Protein AF-A0A8W8LLD7-F1 (afdb_monomer_lite)

Secondary structure (DSSP, 8-state):
-EEEEEESSTT--EEEEEE-GGG-SS------PPPTTTSSTT-EEEEE-S---STTSS------------TTTTS-TTTTS---

Sequence (84 aa):
MVLLGTSRDPLEWKPLSRHDAEEYLLPKRAAYDLPDDAKKDGVQFRWWQPVNRKTGYDQWAIDQVEVIQDHNAHNNRFISRSNG

Structure (mmCIF, N/CA/C/O backbone):
data_AF-A0A8W8LLD7-F1
#
_entry.id   AF-A0A8W8LLD7-F1
#
loop_
_atom_site.group_PDB
_atom_site.id
_atom_site.type_symbol
_atom_site.label_atom_id
_atom_site.label_alt_id
_atom_site.label_comp_id
_atom_site.label_asym_id
_atom_site.label_entity_id
_atom_site.label_seq_id
_atom_site.pdbx_PDB_ins_code
_atom_site.Cartn_x
_atom_site.Cartn_y
_atom_site.Cartn_z
_atom_site.occupancy
_atom_site.B_iso_or_equiv
_atom_site.auth_seq_id
_atom_site.auth_comp_id
_atom_site.auth_asym_id
_atom_site.auth_atom_id
_atom_site.pdbx_PDB_model_num
ATOM 1 N N . MET A 1 1 ? -3.643 1.888 11.821 1.00 87.06 1 MET A N 1
ATOM 2 C CA . MET A 1 1 ? -2.411 1.849 11.006 1.00 87.06 1 MET A CA 1
ATOM 3 C C . MET A 1 1 ? -2.533 0.722 9.997 1.00 87.06 1 MET A C 1
ATOM 5 O O . MET A 1 1 ? -2.806 -0.400 10.412 1.00 87.06 1 MET A O 1
ATOM 9 N N . VAL A 1 2 ? -2.305 1.007 8.717 1.00 92.06 2 VAL A N 1
ATOM 10 C CA . VAL A 1 2 ? -2.250 0.008 7.638 1.00 92.06 2 VAL A CA 1
ATOM 11 C C . VAL A 1 2 ? -0.863 0.047 6.998 1.00 92.06 2 VAL A C 1
ATOM 13 O O . VAL A 1 2 ? -0.351 1.114 6.659 1.00 92.06 2 VAL A O 1
ATOM 16 N N . LEU A 1 3 ? -0.238 -1.116 6.847 1.00 94.25 3 LEU A N 1
ATOM 17 C CA . LEU A 1 3 ? 1.057 -1.275 6.194 1.00 94.25 3 LEU A CA 1
ATOM 18 C C . LEU A 1 3 ? 0.848 -1.755 4.765 1.00 94.25 3 LEU A C 1
ATOM 20 O O . LEU A 1 3 ? 0.148 -2.741 4.552 1.00 94.25 3 LEU A O 1
ATOM 24 N N . LEU A 1 4 ? 1.489 -1.091 3.810 1.00 95.75 4 LEU A N 1
ATOM 25 C CA . LEU A 1 4 ? 1.691 -1.620 2.468 1.00 95.75 4 LEU A CA 1
ATOM 26 C C . LEU A 1 4 ? 3.060 -2.291 2.433 1.00 95.75 4 LEU A C 1
ATOM 28 O O . LEU A 1 4 ? 4.061 -1.660 2.770 1.00 95.75 4 LEU A O 1
ATOM 32 N N . GLY A 1 5 ? 3.106 -3.552 2.025 1.00 95.19 5 GLY A N 1
ATOM 33 C CA . GLY A 1 5 ? 4.347 -4.288 1.820 1.00 95.19 5 GLY A CA 1
ATOM 34 C C . GLY A 1 5 ? 4.387 -5.018 0.487 1.00 95.19 5 GLY A C 1
ATOM 35 O O . GLY A 1 5 ? 3.351 -5.254 -0.138 1.00 95.19 5 GLY A O 1
ATOM 36 N N . THR A 1 6 ? 5.598 -5.390 0.085 1.00 95.62 6 THR A N 1
ATOM 37 C CA . THR A 1 6 ? 5.873 -6.183 -1.112 1.00 95.62 6 THR A CA 1
ATOM 38 C C . THR A 1 6 ? 6.616 -7.461 -0.755 1.00 95.62 6 THR A C 1
ATOM 40 O O . THR A 1 6 ? 7.347 -7.519 0.239 1.00 95.62 6 THR A O 1
ATOM 43 N N . SER A 1 7 ? 6.433 -8.502 -1.561 1.00 93.94 7 SER A N 1
ATOM 44 C CA . SER A 1 7 ? 7.271 -9.692 -1.479 1.00 93.94 7 SER A CA 1
ATOM 45 C C . SER A 1 7 ? 7.275 -10.515 -2.758 1.00 93.94 7 SER A C 1
ATOM 47 O O . SER A 1 7 ? 6.358 -10.428 -3.559 1.00 93.94 7 SER A O 1
ATOM 49 N N . ARG A 1 8 ? 8.302 -11.346 -2.930 1.00 92.00 8 ARG A N 1
ATOM 50 C CA . ARG A 1 8 ? 8.350 -12.431 -3.920 1.00 92.00 8 ARG A CA 1
ATOM 51 C C . ARG A 1 8 ? 8.253 -13.817 -3.271 1.00 92.00 8 ARG A C 1
ATOM 53 O O . ARG A 1 8 ? 8.198 -14.813 -3.982 1.00 92.00 8 ARG A O 1
ATOM 60 N N . ASP A 1 9 ? 8.241 -13.870 -1.941 1.00 87.06 9 ASP A N 1
ATOM 61 C CA . ASP A 1 9 ? 8.121 -15.079 -1.131 1.00 87.06 9 ASP A CA 1
ATOM 62 C C . ASP A 1 9 ? 7.030 -14.850 -0.067 1.00 87.06 9 ASP A C 1
ATOM 64 O O . ASP A 1 9 ? 7.099 -13.869 0.673 1.00 87.06 9 ASP A O 1
ATOM 68 N N . PRO A 1 10 ? 6.015 -15.718 0.060 1.00 79.25 10 PRO A N 1
ATOM 69 C CA . PRO A 1 10 ? 4.994 -15.572 1.098 1.00 79.25 10 PRO A CA 1
ATOM 70 C C . PRO A 1 10 ? 5.542 -15.485 2.539 1.00 79.25 10 PRO A C 1
ATOM 72 O O . PRO A 1 10 ? 4.829 -14.971 3.408 1.00 79.25 10 PRO A O 1
ATOM 75 N N . LEU A 1 11 ? 6.764 -15.965 2.802 1.00 86.31 11 LEU A N 1
ATOM 76 C CA . LEU A 1 11 ? 7.373 -16.032 4.135 1.00 86.31 11 LEU A CA 1
ATOM 77 C C . LEU A 1 11 ? 8.026 -14.724 4.607 1.00 86.31 11 LEU A C 1
ATOM 79 O O . LEU A 1 11 ? 8.084 -14.479 5.811 1.00 86.31 11 LEU A O 1
ATOM 83 N N . GLU A 1 12 ? 8.482 -13.867 3.697 1.00 90.56 12 GLU A N 1
ATOM 84 C CA . GLU A 1 12 ? 9.139 -12.598 4.033 1.00 90.56 12 GLU A CA 1
ATOM 85 C C . GLU A 1 12 ? 8.336 -11.443 3.444 1.00 90.56 12 GLU A C 1
ATOM 87 O O . GLU A 1 12 ? 7.905 -11.531 2.309 1.00 90.56 12 GLU A O 1
ATOM 92 N N . TRP A 1 13 ? 8.114 -10.348 4.170 1.00 93.00 13 TRP A N 1
ATOM 93 C CA . TRP A 1 13 ? 7.425 -9.172 3.626 1.00 93.00 13 TRP A CA 1
ATOM 94 C C . TRP A 1 13 ? 8.219 -7.913 3.916 1.00 93.00 13 TRP A C 1
ATOM 96 O O . TRP A 1 13 ? 8.518 -7.618 5.074 1.00 93.00 13 TRP A O 1
ATOM 106 N N . LYS A 1 14 ? 8.511 -7.143 2.868 1.00 94.12 14 LYS A N 1
ATOM 107 C CA . LYS A 1 14 ? 9.241 -5.882 2.976 1.00 94.12 14 LYS A CA 1
ATOM 108 C C . LYS A 1 14 ? 8.255 -4.719 3.070 1.00 94.12 14 LYS A C 1
ATOM 110 O O . LYS A 1 14 ? 7.383 -4.605 2.206 1.00 94.12 14 LYS A O 1
ATOM 115 N N . PRO A 1 15 ? 8.341 -3.860 4.101 1.00 93.69 15 PRO A N 1
ATOM 116 C CA . PRO A 1 15 ? 7.462 -2.704 4.210 1.00 93.69 15 PRO A CA 1
ATOM 117 C C . PRO A 1 15 ? 7.807 -1.678 3.126 1.00 93.69 15 PRO A C 1
ATOM 119 O O . PRO A 1 15 ? 8.967 -1.315 2.953 1.00 93.69 15 PRO A O 1
ATOM 122 N N . LEU A 1 16 ? 6.786 -1.200 2.419 1.00 95.31 16 LEU A N 1
ATOM 123 C CA . LEU A 1 16 ? 6.891 -0.131 1.426 1.00 95.31 16 LEU A CA 1
ATOM 124 C C . LEU A 1 16 ? 6.366 1.194 1.985 1.00 95.31 16 LEU A C 1
ATOM 126 O O . LEU A 1 16 ? 6.963 2.243 1.766 1.00 95.31 16 LEU A O 1
ATOM 130 N N . SER A 1 17 ? 5.249 1.158 2.715 1.00 95.69 17 SER A N 1
ATOM 131 C CA . SER A 1 17 ? 4.682 2.356 3.333 1.00 95.69 17 SER A CA 1
ATOM 132 C C . SER A 1 17 ? 3.824 2.043 4.554 1.00 95.69 17 SER A C 1
ATOM 134 O O . SER A 1 17 ? 3.294 0.939 4.708 1.00 95.69 17 SER A O 1
ATOM 136 N N . ARG A 1 18 ? 3.666 3.046 5.416 1.00 95.00 18 ARG A N 1
ATOM 137 C CA . ARG A 1 18 ? 2.826 3.032 6.611 1.00 95.00 18 ARG A CA 1
ATOM 138 C C . ARG A 1 18 ? 1.789 4.144 6.495 1.00 95.00 18 ARG A C 1
ATOM 140 O O . ARG A 1 18 ? 2.134 5.269 6.160 1.00 95.00 18 ARG A O 1
ATOM 147 N N . HIS A 1 19 ? 0.543 3.811 6.808 1.00 94.62 19 HIS A N 1
ATOM 148 C CA . HIS A 1 19 ? -0.590 4.728 6.781 1.00 94.62 19 HIS A CA 1
ATOM 149 C C . HIS A 1 19 ? -1.174 4.805 8.189 1.00 94.62 19 HIS A C 1
ATOM 151 O O . HIS A 1 19 ? -1.789 3.842 8.672 1.00 94.62 19 HIS A O 1
ATOM 157 N N . ASP A 1 20 ? -0.943 5.920 8.875 1.00 92.06 20 ASP A N 1
ATOM 158 C CA . ASP A 1 20 ? -1.525 6.177 10.189 1.00 92.06 20 ASP A CA 1
ATOM 159 C C . ASP A 1 20 ? -2.937 6.753 10.042 1.00 92.06 20 ASP A C 1
ATOM 161 O O . ASP A 1 20 ? -3.220 7.512 9.124 1.00 92.06 20 ASP A O 1
ATOM 165 N N . ALA A 1 21 ? -3.856 6.352 10.925 1.00 89.38 21 ALA A N 1
ATOM 166 C CA . ALA A 1 21 ? -5.282 6.648 10.748 1.00 89.38 21 ALA A CA 1
ATOM 167 C C . ALA A 1 21 ? -5.574 8.159 10.709 1.00 89.38 21 ALA A C 1
ATOM 169 O O . ALA A 1 21 ? -6.440 8.602 9.961 1.00 89.38 21 ALA A O 1
ATOM 170 N N . GLU A 1 22 ? -4.807 8.941 11.470 1.00 91.00 22 GLU A N 1
ATOM 171 C CA . GLU A 1 22 ? -4.931 10.399 11.575 1.00 91.00 22 GLU A CA 1
ATOM 172 C C . GLU A 1 22 ? -4.681 11.117 10.237 1.00 91.00 22 GLU A C 1
ATOM 174 O O . GLU A 1 22 ? -5.257 12.172 9.988 1.00 91.00 22 GLU A O 1
ATOM 179 N N . GLU A 1 23 ? -3.888 10.527 9.337 1.00 91.81 23 GLU A N 1
ATOM 180 C CA . GLU A 1 23 ? -3.575 11.106 8.023 1.00 91.81 23 GLU A CA 1
ATOM 181 C C . GLU A 1 23 ? -4.614 10.775 6.938 1.00 91.81 23 GLU A C 1
ATOM 183 O O . GLU A 1 23 ? -4.586 11.370 5.855 1.00 91.81 23 GLU A O 1
ATOM 188 N N . TYR A 1 24 ? -5.509 9.818 7.214 1.00 92.19 24 TYR A N 1
ATOM 189 C CA . TYR A 1 24 ? -6.463 9.237 6.259 1.00 92.19 24 TYR A CA 1
ATOM 190 C C . TYR A 1 24 ? -7.906 9.264 6.788 1.00 92.19 24 TYR A C 1
ATOM 192 O O . TYR A 1 24 ? -8.730 8.430 6.418 1.00 92.19 24 TYR A O 1
ATOM 200 N N . LEU A 1 25 ? -8.232 10.242 7.642 1.00 91.56 25 LEU A N 1
ATOM 201 C CA . LEU A 1 25 ? -9.608 10.484 8.102 1.00 91.56 25 LEU A CA 1
ATOM 202 C C . LEU A 1 25 ? -10.547 10.914 6.962 1.00 91.56 25 LEU A C 1
ATOM 204 O O . LEU A 1 25 ? -11.761 10.750 7.064 1.00 91.56 25 LEU A O 1
ATOM 208 N N . LEU A 1 26 ? -9.985 11.454 5.878 1.00 93.44 26 LEU A N 1
ATOM 209 C CA . LEU A 1 26 ? -10.677 11.745 4.625 1.00 93.44 26 LEU A CA 1
ATOM 210 C C . LEU A 1 26 ? -10.069 10.906 3.489 1.00 93.44 26 LEU A C 1
ATOM 212 O O . LEU A 1 26 ? -8.864 10.627 3.533 1.00 93.44 26 LEU A O 1
ATOM 216 N N . PRO A 1 27 ? -10.857 10.533 2.457 1.00 92.94 27 PRO A N 1
ATOM 217 C CA . PRO A 1 27 ? -10.339 9.826 1.291 1.00 92.94 27 PRO A CA 1
ATOM 218 C C . PRO A 1 27 ? -9.164 10.576 0.664 1.00 92.94 27 PRO A C 1
ATOM 220 O O . PRO A 1 27 ? -9.253 11.769 0.367 1.00 92.94 27 PRO A O 1
ATOM 223 N N . LYS A 1 28 ? -8.057 9.865 0.454 1.00 93.69 28 LYS A N 1
ATOM 224 C CA . LYS A 1 28 ? -6.804 10.439 -0.031 1.00 93.69 28 LYS A CA 1
ATOM 225 C C . LYS A 1 28 ? -6.138 9.479 -1.000 1.00 93.69 28 LYS A C 1
ATOM 227 O O . LYS A 1 28 ? -6.018 8.289 -0.721 1.00 93.69 28 LYS A O 1
ATOM 232 N N . ARG A 1 29 ? -5.666 10.011 -2.128 1.00 93.50 29 ARG A N 1
ATOM 233 C CA . ARG A 1 29 ? -4.868 9.242 -3.083 1.00 93.50 29 ARG A CA 1
ATOM 234 C C . ARG A 1 29 ? -3.428 9.151 -2.582 1.00 93.50 29 ARG A C 1
ATOM 236 O O . ARG A 1 29 ? -2.822 10.170 -2.253 1.00 93.50 29 ARG A O 1
ATOM 243 N N . ALA A 1 30 ? -2.890 7.939 -2.556 1.00 92.81 30 ALA A N 1
ATOM 244 C CA . ALA A 1 30 ? -1.491 7.669 -2.259 1.00 92.81 30 ALA A CA 1
ATOM 245 C C . ALA A 1 30 ? -0.820 7.036 -3.483 1.00 92.81 30 ALA A C 1
ATOM 247 O O . ALA A 1 30 ? -1.432 6.233 -4.186 1.00 92.81 30 ALA A O 1
ATOM 248 N N . ALA A 1 31 ? 0.424 7.426 -3.755 1.00 92.62 31 ALA A N 1
ATOM 249 C CA . ALA A 1 31 ? 1.211 6.916 -4.869 1.00 92.62 31 ALA A CA 1
ATOM 250 C C . ALA A 1 31 ? 2.643 6.659 -4.400 1.00 92.62 31 ALA A C 1
ATOM 252 O O . ALA A 1 31 ? 3.221 7.479 -3.683 1.00 92.62 31 ALA A O 1
ATOM 253 N N . TYR A 1 32 ? 3.198 5.523 -4.816 1.00 93.50 32 TYR A N 1
ATOM 254 C CA . TYR A 1 32 ? 4.504 5.050 -4.376 1.00 93.50 32 TYR A CA 1
ATOM 255 C C . TYR A 1 32 ? 5.332 4.617 -5.575 1.00 93.50 32 TYR A C 1
ATOM 257 O O . TYR A 1 32 ? 4.866 3.841 -6.409 1.00 93.50 32 TYR A O 1
ATOM 265 N N . ASP A 1 33 ? 6.575 5.085 -5.627 1.00 91.69 33 ASP A N 1
ATOM 266 C CA . ASP A 1 33 ? 7.565 4.512 -6.525 1.00 91.69 33 ASP A CA 1
ATOM 267 C C . ASP A 1 33 ? 7.991 3.145 -5.981 1.00 91.69 33 ASP A C 1
ATOM 269 O O . ASP A 1 33 ? 8.327 3.000 -4.802 1.00 91.69 33 ASP A O 1
ATOM 273 N N . LEU A 1 34 ? 7.974 2.129 -6.842 1.00 91.00 34 LEU A N 1
ATOM 274 C CA . LEU A 1 34 ? 8.432 0.800 -6.458 1.00 91.00 34 LEU A CA 1
ATOM 275 C C . LEU A 1 34 ? 9.965 0.779 -6.350 1.00 91.00 34 LEU A C 1
ATOM 277 O O . LEU A 1 34 ? 10.640 1.318 -7.235 1.00 91.00 34 LEU A O 1
ATOM 281 N N . PRO A 1 35 ? 10.537 0.133 -5.321 1.00 91.12 35 PRO A N 1
ATOM 282 C CA . PRO A 1 35 ? 11.966 -0.144 -5.280 1.00 91.12 35 PRO A CA 1
ATOM 283 C C . PRO A 1 35 ? 12.342 -1.191 -6.339 1.00 91.12 35 PRO A C 1
ATOM 285 O O . PRO A 1 35 ? 11.506 -1.976 -6.791 1.00 91.12 35 PRO A O 1
ATOM 288 N N . ASP A 1 36 ? 13.609 -1.215 -6.749 1.00 90.25 36 ASP A N 1
ATOM 289 C CA . ASP A 1 36 ? 14.064 -2.058 -7.865 1.00 90.25 36 ASP A CA 1
ATOM 290 C C . ASP A 1 36 ? 13.929 -3.564 -7.598 1.00 90.25 36 ASP A C 1
ATOM 292 O O . ASP A 1 36 ? 13.734 -4.352 -8.524 1.00 90.25 36 ASP A O 1
ATOM 296 N N . ASP A 1 37 ? 13.978 -3.991 -6.336 1.00 87.81 37 ASP A N 1
ATOM 297 C CA . ASP A 1 37 ? 13.754 -5.387 -5.959 1.00 87.81 37 ASP A CA 1
ATOM 298 C C . ASP A 1 37 ? 12.283 -5.820 -6.081 1.00 87.81 37 ASP A C 1
ATOM 300 O O . ASP A 1 37 ? 12.021 -7.011 -6.273 1.00 87.81 37 ASP A O 1
ATOM 304 N N . ALA A 1 38 ? 11.352 -4.862 -6.043 1.00 90.75 38 ALA A N 1
ATOM 305 C CA . ALA A 1 38 ? 9.925 -5.058 -6.278 1.00 90.75 38 ALA A CA 1
ATOM 306 C C . ALA A 1 38 ? 9.521 -4.897 -7.757 1.00 90.75 38 ALA A C 1
ATOM 308 O O . ALA A 1 38 ? 8.420 -5.295 -8.122 1.00 90.75 38 ALA A O 1
ATOM 309 N N . LYS A 1 39 ? 10.389 -4.376 -8.636 1.00 91.50 39 LYS A N 1
ATOM 310 C CA . LYS A 1 39 ? 10.158 -4.299 -10.098 1.00 91.50 39 LYS A CA 1
ATOM 311 C C . LYS A 1 39 ? 10.535 -5.606 -10.801 1.00 91.50 39 LYS A C 1
ATOM 313 O O . LYS A 1 39 ? 11.304 -5.617 -11.761 1.00 91.50 39 LYS A O 1
ATOM 318 N N . LYS A 1 40 ? 10.060 -6.727 -10.270 1.00 89.06 40 LYS A N 1
ATOM 319 C CA . LYS A 1 40 ? 10.394 -8.066 -10.760 1.00 89.06 40 LYS A CA 1
ATOM 320 C C . LYS A 1 40 ? 9.143 -8.912 -10.880 1.00 89.06 40 LYS A C 1
ATOM 322 O O . LYS A 1 40 ? 8.203 -8.757 -10.102 1.00 89.06 40 LYS A O 1
ATOM 327 N N . ASP A 1 41 ? 9.191 -9.863 -11.800 1.00 88.94 41 ASP A N 1
ATOM 328 C CA . ASP A 1 41 ? 8.111 -10.821 -11.978 1.00 88.94 41 ASP A CA 1
ATOM 329 C C . ASP A 1 41 ? 7.871 -11.630 -10.697 1.00 88.94 41 ASP A C 1
ATOM 331 O O . ASP A 1 41 ? 8.798 -11.985 -9.948 1.00 88.94 41 ASP A O 1
ATOM 335 N N . GLY A 1 42 ? 6.590 -11.905 -10.451 1.00 90.38 42 GLY A N 1
ATOM 336 C CA . GLY A 1 42 ? 6.124 -12.640 -9.278 1.00 90.38 42 GLY A CA 1
ATOM 337 C C . GLY A 1 42 ? 6.092 -11.829 -7.980 1.00 90.38 42 GLY A C 1
ATOM 338 O O . GLY A 1 42 ? 5.945 -12.426 -6.917 1.00 90.38 42 GLY A O 1
ATOM 339 N N . VAL A 1 43 ? 6.234 -10.499 -8.030 1.00 93.69 43 VAL A N 1
ATOM 340 C CA . VAL A 1 43 ? 6.016 -9.652 -6.849 1.00 93.69 43 VAL A CA 1
ATOM 341 C C . VAL A 1 43 ? 4.535 -9.632 -6.451 1.00 93.69 43 VAL A C 1
ATOM 343 O O . VAL A 1 43 ? 3.638 -9.571 -7.289 1.00 93.69 43 VAL A O 1
ATOM 346 N N . GLN A 1 44 ? 4.282 -9.664 -5.151 1.00 94.88 44 GLN A N 1
ATOM 347 C CA . GLN A 1 44 ? 2.980 -9.544 -4.516 1.00 94.88 44 GLN A CA 1
ATOM 348 C C . GLN A 1 44 ? 2.948 -8.289 -3.652 1.00 94.88 44 GLN A C 1
ATOM 350 O O . GLN A 1 44 ? 3.958 -7.901 -3.062 1.00 94.88 44 GLN A O 1
ATOM 355 N N . PHE A 1 45 ? 1.765 -7.693 -3.542 1.00 95.38 45 PHE A N 1
ATOM 356 C CA . PHE A 1 45 ? 1.487 -6.551 -2.679 1.00 95.38 45 PHE A CA 1
ATOM 357 C C . PHE A 1 45 ? 0.520 -6.967 -1.581 1.00 95.38 45 PHE A C 1
ATOM 359 O O . PHE A 1 45 ? -0.389 -7.766 -1.812 1.00 95.38 45 PHE A O 1
ATOM 366 N N . ARG A 1 46 ? 0.693 -6.405 -0.386 1.00 95.62 46 ARG A N 1
ATOM 367 C CA . ARG A 1 46 ? -0.210 -6.651 0.737 1.00 95.62 46 ARG A CA 1
ATOM 368 C C . ARG A 1 46 ? -0.438 -5.385 1.535 1.00 95.62 46 ARG A C 1
ATOM 370 O O . ARG A 1 46 ? 0.511 -4.804 2.056 1.00 95.62 46 ARG A O 1
ATOM 377 N N . TRP A 1 47 ? -1.711 -5.039 1.688 1.00 95.44 47 TRP A N 1
ATOM 378 C CA . TRP A 1 47 ? -2.187 -4.103 2.697 1.00 95.44 47 TRP A CA 1
ATOM 379 C C . TRP A 1 47 ? -2.579 -4.897 3.932 1.00 95.44 47 TRP A C 1
ATOM 381 O O . TRP A 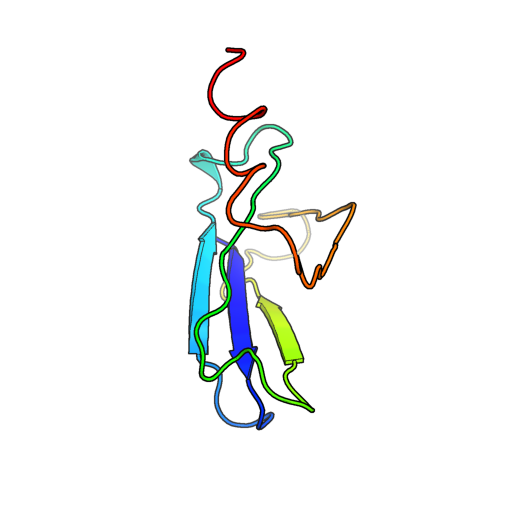1 47 ? -3.400 -5.812 3.861 1.00 95.44 47 TRP A O 1
ATOM 391 N N . TRP A 1 48 ? -1.955 -4.586 5.059 1.00 93.94 48 TRP A N 1
ATOM 392 C CA . TRP A 1 48 ? -2.154 -5.325 6.293 1.00 93.94 48 TRP A CA 1
ATOM 393 C C . TRP A 1 48 ? -2.271 -4.382 7.481 1.00 93.94 48 TRP A C 1
ATOM 395 O O . TRP A 1 48 ? -1.408 -3.537 7.713 1.00 93.94 48 TRP A O 1
ATOM 405 N N . GLN A 1 49 ? -3.341 -4.556 8.252 1.00 92.81 49 GLN A N 1
ATOM 406 C CA . GLN A 1 49 ? -3.510 -3.942 9.559 1.00 92.81 49 GLN A CA 1
ATOM 407 C C . GLN A 1 49 ? -3.104 -4.958 10.640 1.00 92.81 49 GLN A C 1
ATOM 409 O O . GLN A 1 49 ? -3.828 -5.934 10.841 1.00 92.81 49 GLN A O 1
ATOM 414 N N . PRO A 1 50 ? -1.977 -4.754 11.350 1.00 86.25 50 PRO A N 1
ATOM 415 C CA . PRO A 1 50 ? -1.470 -5.730 12.320 1.00 86.25 50 PRO A CA 1
ATOM 416 C C . PRO A 1 50 ? -2.320 -5.834 13.585 1.00 86.25 50 PRO A C 1
ATOM 418 O O . PRO A 1 50 ? -2.408 -6.891 14.201 1.00 86.25 50 PRO A O 1
ATOM 421 N N . VAL A 1 51 ? -2.921 -4.713 13.984 1.00 83.12 51 VAL A N 1
ATOM 422 C CA . VAL A 1 51 ? -3.735 -4.598 15.190 1.00 83.12 51 VAL A CA 1
ATOM 423 C C . VAL A 1 51 ? -5.079 -4.017 14.788 1.00 83.12 51 VAL A C 1
ATOM 425 O O . VAL A 1 51 ? -5.151 -2.880 14.317 1.00 83.12 51 VAL A O 1
ATOM 428 N N . ASN A 1 52 ? -6.142 -4.788 14.984 1.00 78.00 52 ASN A N 1
ATOM 429 C CA . ASN A 1 52 ? -7.503 -4.276 14.996 1.00 78.00 52 ASN A CA 1
ATOM 430 C C . ASN A 1 52 ? -8.094 -4.486 16.392 1.00 78.00 52 ASN A C 1
ATOM 432 O O . ASN A 1 52 ? -7.945 -5.540 17.014 1.00 78.00 52 ASN A O 1
ATOM 436 N N . ARG A 1 53 ? -8.745 -3.456 16.932 1.00 71.81 53 ARG A N 1
ATOM 437 C CA . ARG A 1 53 ? -9.692 -3.677 18.024 1.00 71.81 53 ARG A CA 1
ATOM 438 C C . ARG A 1 53 ? -10.907 -4.382 17.414 1.00 71.81 53 ARG A C 1
ATOM 440 O O . ARG A 1 53 ? -11.215 -4.180 16.244 1.00 71.81 53 ARG A O 1
ATOM 447 N N . LYS A 1 54 ? -11.524 -5.288 18.181 1.00 69.56 54 LYS A N 1
ATOM 448 C CA . LYS A 1 54 ? -12.604 -6.200 17.747 1.00 69.56 54 LYS A CA 1
ATOM 449 C C . LYS A 1 54 ? -13.673 -5.507 16.877 1.00 69.56 54 LYS A C 1
ATOM 451 O O . LYS A 1 54 ? -13.841 -4.295 16.934 1.00 69.56 54 LYS A O 1
ATOM 456 N N . THR A 1 55 ? -14.422 -6.312 16.120 1.00 65.81 55 THR A N 1
ATOM 457 C CA . THR A 1 55 ? -15.519 -5.930 15.203 1.00 65.81 55 THR A CA 1
ATOM 458 C C . THR A 1 55 ? -16.183 -4.582 15.505 1.00 65.81 55 THR A C 1
ATOM 460 O O . THR A 1 55 ? -16.822 -4.428 16.545 1.00 65.81 55 THR A O 1
ATOM 463 N N . GLY A 1 56 ? -16.066 -3.641 14.562 1.00 65.12 56 GLY A N 1
ATOM 464 C CA . GLY A 1 56 ? -16.686 -2.310 14.623 1.00 65.12 56 GLY A CA 1
ATOM 465 C C . GLY A 1 56 ? -15.705 -1.147 14.802 1.00 65.12 56 GLY A C 1
ATOM 466 O O . GLY A 1 56 ? -16.098 -0.005 14.594 1.00 65.12 56 GLY A O 1
ATOM 467 N N . TYR A 1 57 ? -14.438 -1.423 15.118 1.00 70.38 57 TYR A N 1
ATOM 468 C CA . TYR A 1 57 ? -13.399 -0.410 15.317 1.00 70.38 57 TYR A CA 1
ATOM 469 C C . TYR A 1 57 ? -12.261 -0.550 14.299 1.00 70.38 57 TYR A C 1
ATOM 471 O O . TYR A 1 57 ? -12.064 -1.615 13.717 1.00 70.38 57 TYR A O 1
ATOM 479 N N . ASP A 1 58 ? -11.523 0.543 14.089 1.00 82.81 58 ASP A N 1
ATOM 480 C CA . ASP A 1 58 ? -10.319 0.609 13.251 1.00 82.81 58 ASP A CA 1
ATOM 481 C C . ASP A 1 58 ? -10.527 0.133 11.798 1.00 82.81 58 ASP A C 1
ATOM 483 O O . ASP A 1 58 ? -9.686 -0.575 11.244 1.00 82.81 58 ASP A O 1
ATOM 487 N N . GLN A 1 59 ? -11.663 0.496 11.192 1.00 88.94 59 GLN A N 1
ATOM 488 C CA . GLN A 1 59 ? -11.976 0.156 9.803 1.00 88.94 59 GLN A CA 1
ATOM 489 C C . GLN A 1 59 ? -11.162 0.998 8.817 1.00 88.94 59 GLN A C 1
ATOM 491 O O . GLN A 1 59 ? -10.868 2.168 9.058 1.00 88.94 59 GLN A O 1
ATOM 496 N N . TRP A 1 60 ? -10.851 0.397 7.675 1.00 92.31 60 TRP A N 1
ATOM 497 C CA . TRP A 1 60 ? -10.230 1.056 6.535 1.00 92.31 60 TRP A CA 1
ATOM 498 C C . TRP A 1 60 ? -10.857 0.525 5.253 1.00 92.31 60 TRP A C 1
ATOM 500 O O . TRP A 1 60 ? -11.350 -0.603 5.200 1.00 92.31 60 TRP A O 1
ATOM 510 N N . ALA A 1 61 ? -10.823 1.353 4.222 1.00 93.94 61 ALA A N 1
ATOM 511 C CA . ALA A 1 61 ? -11.217 0.983 2.878 1.00 93.94 61 ALA A CA 1
ATOM 512 C C . ALA A 1 61 ? -10.127 1.439 1.911 1.00 93.94 61 ALA A C 1
ATOM 514 O O . ALA A 1 61 ? -9.424 2.419 2.161 1.00 93.94 61 ALA A O 1
ATOM 515 N N . ILE A 1 62 ? -9.995 0.709 0.812 1.00 95.69 62 ILE A N 1
ATOM 516 C CA . ILE A 1 62 ? -9.152 1.070 -0.319 1.00 95.69 62 ILE A CA 1
ATOM 517 C C . ILE A 1 62 ? -9.998 0.953 -1.580 1.00 95.69 62 ILE A C 1
ATOM 519 O O . ILE A 1 62 ? -10.842 0.064 -1.681 1.00 95.69 62 ILE A O 1
ATOM 523 N N . ASP A 1 63 ? -9.768 1.855 -2.521 1.00 96.25 63 ASP A N 1
ATOM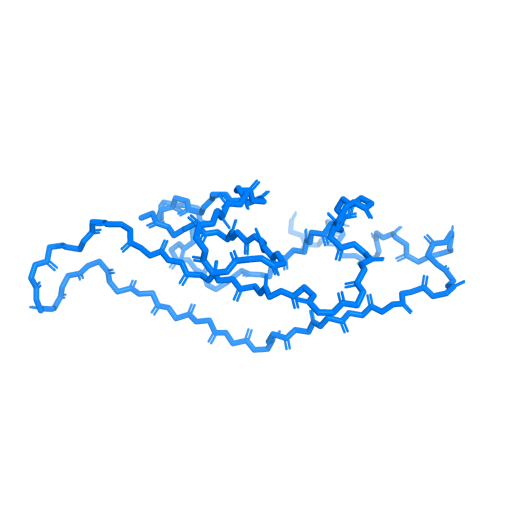 524 C CA . ASP A 1 63 ? -10.418 1.861 -3.824 1.00 96.25 63 ASP A CA 1
ATOM 525 C C . ASP A 1 63 ? -9.401 2.298 -4.888 1.00 96.25 63 ASP A C 1
ATOM 527 O O . ASP A 1 63 ? -8.385 2.914 -4.558 1.00 96.25 63 ASP A O 1
ATOM 531 N N . GLN A 1 64 ? -9.668 1.959 -6.151 1.00 95.31 64 GLN A N 1
ATOM 532 C CA . GLN A 1 64 ? -8.880 2.352 -7.325 1.00 95.31 64 GLN A CA 1
ATOM 533 C C . GLN A 1 64 ? -7.389 1.979 -7.221 1.00 95.31 64 GLN A C 1
ATOM 535 O O . GLN A 1 64 ? -6.498 2.815 -7.374 1.00 95.31 64 GLN A O 1
ATOM 540 N N . VAL A 1 65 ? -7.106 0.699 -6.952 1.00 95.31 65 VAL A N 1
ATOM 541 C CA . VAL A 1 65 ? -5.729 0.182 -6.902 1.00 95.31 65 VAL A CA 1
ATOM 542 C C . VAL A 1 65 ? -5.177 0.014 -8.317 1.00 95.31 65 VAL A C 1
ATOM 544 O O . VAL A 1 65 ? -5.650 -0.822 -9.085 1.00 95.31 65 VAL A O 1
ATOM 547 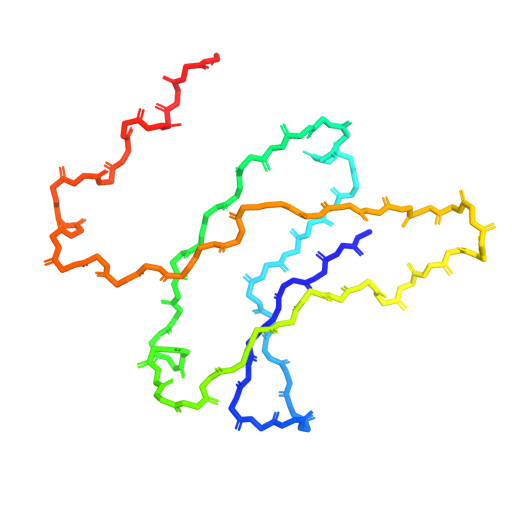N N . GLU A 1 66 ? -4.134 0.778 -8.634 1.00 94.12 66 GLU A N 1
A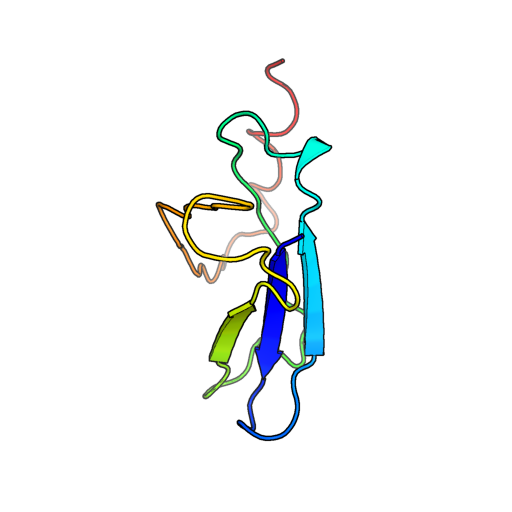TOM 548 C CA . GLU A 1 66 ? -3.458 0.775 -9.932 1.00 94.12 66 GLU A CA 1
ATOM 549 C C . GLU A 1 66 ? -1.969 0.442 -9.756 1.00 94.12 66 GLU A C 1
ATOM 551 O O . GLU A 1 66 ? -1.288 1.016 -8.905 1.00 94.12 66 GLU A O 1
ATOM 556 N N . VAL A 1 67 ? -1.444 -0.459 -10.591 1.00 91.56 67 VAL A N 1
ATOM 557 C CA . VAL A 1 67 ? -0.001 -0.702 -10.732 1.00 91.56 67 VAL A CA 1
ATOM 558 C C . VAL A 1 67 ? 0.374 -0.351 -12.162 1.00 91.56 67 VAL A C 1
ATOM 560 O O . VAL A 1 67 ? -0.007 -1.049 -13.099 1.00 91.56 67 VAL A O 1
ATOM 563 N N . ILE A 1 68 ? 1.091 0.759 -12.327 1.00 89.12 68 ILE A N 1
ATOM 564 C CA . ILE A 1 68 ? 1.439 1.300 -13.640 1.00 89.12 68 ILE A CA 1
ATOM 565 C C . ILE A 1 68 ? 2.940 1.192 -13.885 1.00 89.12 68 ILE A C 1
ATOM 567 O O . ILE A 1 68 ? 3.757 1.492 -13.016 1.00 89.12 68 ILE A O 1
ATOM 571 N N . GLN A 1 69 ? 3.307 0.786 -15.097 1.00 82.31 69 GLN A N 1
ATOM 572 C CA . GLN A 1 69 ? 4.678 0.873 -15.580 1.00 82.31 69 GLN A CA 1
ATOM 573 C C . GLN A 1 69 ? 4.781 2.115 -16.462 1.00 82.31 69 GLN A C 1
ATOM 575 O O . GLN A 1 69 ? 4.485 2.072 -17.654 1.00 82.31 69 GLN A O 1
ATOM 580 N N . ASP A 1 70 ? 5.167 3.246 -15.880 1.00 71.75 70 ASP A N 1
ATOM 581 C CA . ASP A 1 70 ? 5.301 4.481 -16.646 1.00 71.75 70 ASP A CA 1
ATOM 582 C C . ASP A 1 70 ? 6.595 4.454 -17.477 1.00 71.75 70 ASP A C 1
ATOM 584 O O . ASP A 1 70 ? 7.697 4.652 -16.964 1.00 71.75 70 ASP A O 1
ATOM 588 N N . HIS A 1 71 ? 6.457 4.180 -18.776 1.00 62.00 71 HIS A N 1
ATOM 589 C CA . HIS A 1 71 ? 7.572 4.181 -19.729 1.00 62.00 71 HIS A CA 1
ATOM 590 C C . HIS A 1 71 ? 8.042 5.611 -20.070 1.00 62.00 71 HIS A C 1
ATOM 592 O O . HIS A 1 71 ? 9.100 5.776 -20.671 1.00 62.00 71 HIS A O 1
ATOM 598 N N . ASN A 1 72 ? 7.289 6.640 -19.654 1.00 54.66 72 ASN A N 1
ATOM 599 C CA . ASN A 1 72 ? 7.510 8.058 -19.947 1.00 54.66 72 ASN A CA 1
ATOM 600 C C . ASN A 1 72 ? 7.666 8.916 -18.671 1.00 54.66 72 ASN A C 1
ATOM 602 O O . ASN A 1 72 ? 7.560 10.145 -18.734 1.00 54.66 72 ASN A O 1
ATOM 606 N N . ALA A 1 73 ? 7.979 8.298 -17.523 1.00 53.91 73 ALA A N 1
ATOM 607 C CA . ALA A 1 73 ? 8.012 8.925 -16.191 1.00 53.91 73 ALA A CA 1
ATOM 608 C C . ALA A 1 73 ? 8.983 10.107 -16.024 1.00 53.91 73 ALA A C 1
ATOM 610 O O . ALA A 1 73 ? 9.018 10.737 -14.962 1.00 53.91 73 ALA A O 1
ATOM 611 N N . HIS A 1 74 ? 9.776 10.419 -17.050 1.00 50.31 74 HIS A N 1
ATOM 612 C CA . HIS A 1 74 ? 10.580 11.631 -17.086 1.00 50.31 74 HIS A CA 1
ATOM 613 C C . HIS A 1 74 ? 9.774 12.908 -17.365 1.00 50.31 74 HIS A C 1
ATOM 615 O O . HIS A 1 74 ? 10.266 13.973 -17.010 1.00 50.31 74 HIS A O 1
ATOM 621 N N . ASN A 1 75 ? 8.550 12.831 -17.912 1.00 47.06 75 ASN A N 1
ATOM 622 C CA . ASN A 1 75 ? 7.809 14.030 -18.336 1.00 47.06 75 ASN A CA 1
ATOM 623 C C . ASN A 1 75 ? 6.545 14.377 -17.535 1.00 47.06 75 ASN A C 1
ATOM 625 O O . ASN A 1 75 ? 6.081 15.505 -17.654 1.00 47.06 75 ASN A O 1
ATOM 629 N N . ASN A 1 76 ? 5.993 13.472 -16.716 1.00 46.84 76 ASN A N 1
ATOM 630 C CA . ASN A 1 76 ? 4.669 13.686 -16.099 1.00 46.84 76 ASN A CA 1
ATOM 631 C C . ASN A 1 76 ? 4.604 13.548 -14.574 1.00 46.84 76 ASN A C 1
ATOM 633 O O . ASN A 1 76 ? 3.515 13.593 -13.992 1.00 46.84 76 ASN A O 1
ATOM 637 N N . ARG A 1 77 ? 5.739 13.433 -13.879 1.00 53.22 77 ARG A N 1
ATOM 638 C CA . ARG A 1 77 ? 5.708 13.540 -12.419 1.00 53.22 77 ARG A CA 1
ATOM 639 C C . ARG A 1 77 ? 5.307 14.976 -12.046 1.00 53.22 77 ARG A C 1
ATOM 641 O O . ARG A 1 77 ? 6.046 15.908 -12.332 1.00 53.22 77 ARG A O 1
ATOM 648 N N . PHE A 1 78 ? 4.155 15.106 -11.377 1.00 50.84 78 PHE A N 1
ATOM 649 C CA . PHE A 1 78 ? 3.722 16.220 -10.509 1.00 50.84 78 PHE A CA 1
ATOM 650 C C . PHE A 1 78 ? 2.572 17.158 -10.937 1.00 50.84 78 PHE A C 1
ATOM 652 O O . PHE A 1 78 ? 2.373 18.148 -10.243 1.00 50.84 78 PHE A O 1
ATOM 659 N N . ILE A 1 79 ? 1.703 16.840 -11.911 1.00 47.12 79 ILE A N 1
ATOM 660 C CA . ILE A 1 79 ? 0.451 17.633 -12.100 1.00 47.12 79 ILE A CA 1
ATOM 661 C C . ILE A 1 79 ? -0.573 17.439 -10.945 1.00 47.12 79 ILE A C 1
ATOM 663 O O . ILE A 1 79 ? -1.602 18.100 -10.896 1.00 47.12 79 ILE A O 1
ATOM 667 N N . SER A 1 80 ? -0.293 16.604 -9.938 1.00 43.59 80 SER A N 1
ATOM 668 C CA . SER A 1 80 ? -1.142 16.479 -8.737 1.00 43.59 80 SER A CA 1
ATOM 669 C C . SER A 1 80 ? -0.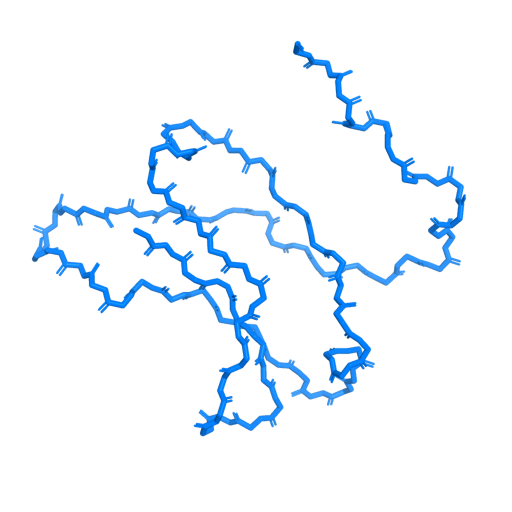470 16.857 -7.412 1.00 43.59 80 SER A C 1
ATOM 671 O O . SER A 1 80 ? -1.082 16.695 -6.355 1.00 43.59 80 SER A O 1
ATOM 673 N N . ARG A 1 81 ? 0.761 17.395 -7.4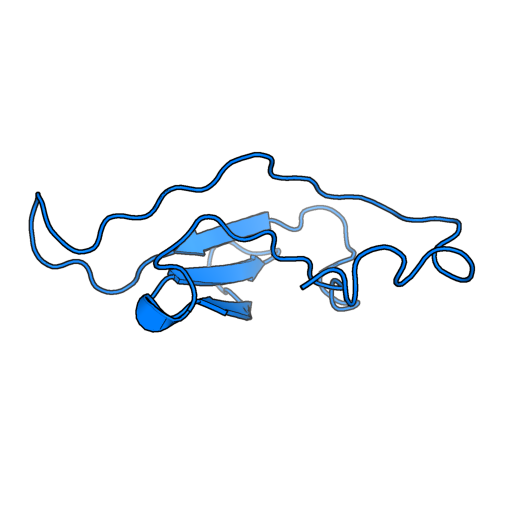25 1.00 48.22 81 ARG A N 1
ATOM 674 C CA . ARG A 1 81 ? 1.251 18.149 -6.259 1.00 48.22 81 ARG A CA 1
ATOM 675 C C . ARG A 1 81 ? 0.620 19.540 -6.348 1.00 48.22 81 ARG A C 1
ATOM 677 O O . ARG A 1 81 ? 0.739 20.172 -7.383 1.00 48.22 81 ARG A O 1
ATOM 684 N N . SER A 1 82 ? -0.055 19.967 -5.283 1.00 40.91 82 SER A N 1
ATOM 685 C CA . SER A 1 82 ? -0.744 21.259 -5.123 1.00 40.91 82 SER A CA 1
ATOM 686 C C . SER A 1 82 ? -1.905 21.532 -6.091 1.00 40.91 82 SER A C 1
ATOM 688 O O . SER A 1 82 ? -1.742 22.196 -7.104 1.00 40.91 82 SER A O 1
ATOM 690 N N . ASN A 1 83 ? -3.105 21.089 -5.717 1.00 36.19 83 ASN A N 1
ATOM 691 C CA . ASN A 1 83 ? -4.266 21.980 -5.717 1.00 36.19 83 ASN A CA 1
ATOM 692 C C . ASN A 1 83 ? -5.048 21.706 -4.428 1.00 36.19 83 ASN A C 1
ATOM 694 O O . ASN A 1 83 ? -5.887 20.809 -4.354 1.00 36.19 83 ASN A O 1
ATOM 698 N N . GLY A 1 84 ? -4.636 22.457 -3.412 1.00 36.34 84 GLY A N 1
ATOM 699 C CA . GLY A 1 84 ? -5.100 22.536 -2.036 1.00 36.34 84 GLY A CA 1
ATOM 700 C C . GLY A 1 84 ? -4.267 23.617 -1.372 1.00 36.34 84 GLY A C 1
ATOM 701 O O . GLY A 1 84 ? -3.032 23.414 -1.338 1.00 36.34 84 GLY A O 1
#

Radius of gyration: 15.08 Å; chains: 1; bounding box: 31×39×38 Å

Foldseek 3Di:
DKWKWKDLDPVDTHTQDDDDVVVPVDPDDDDGDDDPVQVDPSMDIDIDDPDDDPPPGDDDDDDDDDDDDPPPVVPDPDPPDDPD

pLDDT: mean 82.69, std 17.17, range [36.19, 96.25]

InterPro domains:
  IPR049419 Reelin, subrepeat B [PF21471] (11-67)

Organism: Magallana gigas (NCBI:txid29159)